Protein AF-A0A965NAN8-F1 (afdb_monomer)

Radius of gyration: 12.09 Å; Cα contacts (8 Å, |Δi|>4): 53; chains: 1; bounding box: 37×19×24 Å

Foldseek 3Di:
DDDDPVVVLVVLVPDAFLAEDEDECPVPPDDDPVRVVSVVVSVVVNVVRNYHYHYHPDDPPPDD

Mean predicted aligned error: 6.72 Å

Sequence (64 aa):
IFFNKANISATLVSIPNNSDIHIDYSKSKFIAHDVAELIKEYEIKAKEKNINVQKINFINTKHK

Solvent-accessible surface area (backbone atoms only — not comparable to full-atom values): 4096 Å² total; per-residue (Å²): 136,83,90,52,71,72,67,52,51,55,54,63,69,67,56,62,68,67,35,82,45,76,52,73,31,78,86,52,93,72,78,57,70,69,59,53,50,52,52,56,55,44,57,60,57,25,54,82,39,53,30,47,81,42,75,39,68,67,79,78,78,72,79,127

Nearest PDB structures (foldseek):
  3lkl-assembly2_A  TM=6.213E-01  e=1.987E-01  Cereibacter sphaeroides 2.4.1
  3if5-assembly1_A-2  TM=7.801E-01  e=1.264E+00  Micrococcus luteus
  3agd-assembly1_B  TM=7.905E-01  e=2.878E+00  Micrococcus luteus
  3age-assembly1_B  TM=7.896E-01  e=2.688E+00  Micrococcus luteus
  7qv3-assembly1_w  TM=5.960E-01  e=1.450E+00  Bacillus subtilis subsp. subtilis str. 168

pLDDT: mean 78.4, std 15.13, range [32.28, 93.5]

Secondary structure (DSSP, 8-state):
----HHHHHHHHHHPPTT-EEEEE-TT-S---HHHHHHHHHHHHHHHHTT-EEEEES-------

Structure (mmCIF, N/CA/C/O backbone):
data_AF-A0A965NAN8-F1
#
_entry.id   AF-A0A965NAN8-F1
#
loop_
_atom_site.group_PDB
_atom_site.id
_atom_site.type_symbol
_atom_site.label_atom_id
_atom_site.label_alt_id
_atom_site.label_comp_id
_atom_site.label_asym_id
_atom_site.label_entity_id
_atom_site.label_seq_id
_atom_site.pdbx_PDB_ins_code
_atom_site.Cartn_x
_atom_site.Cartn_y
_atom_site.Cartn_z
_atom_site.occupancy
_atom_site.B_iso_or_equiv
_atom_site.auth_seq_id
_atom_site.auth_comp_id
_atom_site.auth_asym_id
_atom_site.auth_atom_id
_atom_site.pdbx_PDB_model_num
ATOM 1 N N . ILE A 1 1 ? 9.546 -1.184 -15.570 1.00 42.53 1 ILE A N 1
ATOM 2 C CA . ILE A 1 1 ? 8.165 -0.666 -15.425 1.00 42.53 1 ILE A CA 1
ATOM 3 C C . ILE A 1 1 ? 8.254 0.521 -14.481 1.00 42.53 1 ILE A C 1
ATOM 5 O O . ILE A 1 1 ? 8.814 0.365 -13.405 1.00 42.53 1 ILE A O 1
ATOM 9 N N . PHE A 1 2 ? 7.856 1.706 -14.940 1.00 42.31 2 PHE A N 1
ATOM 10 C CA . PHE A 1 2 ? 7.973 2.949 -14.178 1.00 42.31 2 PHE A CA 1
ATOM 11 C C . PHE A 1 2 ? 6.730 3.118 -13.298 1.00 42.31 2 PHE A C 1
ATOM 13 O O . PHE A 1 2 ? 5.606 2.964 -13.775 1.00 42.31 2 PHE A O 1
ATOM 20 N N . PHE A 1 3 ? 6.931 3.398 -12.015 1.00 54.66 3 PHE A N 1
ATOM 21 C CA . PHE A 1 3 ? 5.859 3.608 -11.048 1.00 54.66 3 PHE A CA 1
ATOM 22 C C . PHE A 1 3 ? 5.366 5.060 -11.161 1.00 54.66 3 PHE A C 1
ATOM 24 O O . PHE A 1 3 ? 5.963 5.962 -10.590 1.00 54.66 3 PHE A O 1
ATOM 31 N N . ASN A 1 4 ? 4.309 5.310 -11.943 1.00 58.16 4 ASN A N 1
ATOM 32 C CA . ASN A 1 4 ? 3.654 6.624 -12.003 1.00 58.16 4 ASN A CA 1
ATOM 33 C C . ASN A 1 4 ? 2.621 6.749 -10.865 1.00 58.1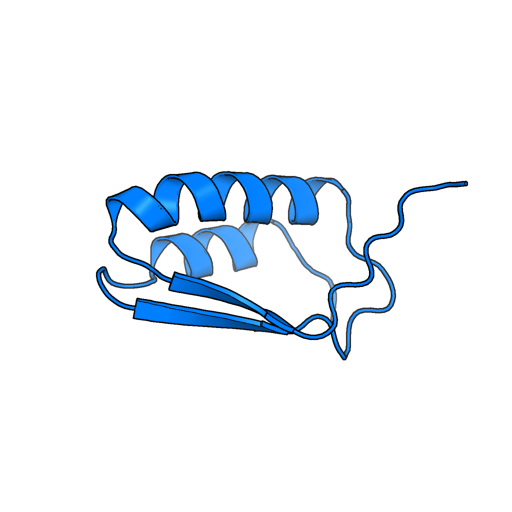6 4 ASN A C 1
ATOM 35 O O . ASN A 1 4 ? 1.749 5.887 -10.722 1.00 58.16 4 ASN A O 1
ATOM 39 N N . LYS A 1 5 ? 2.692 7.846 -10.099 1.00 62.16 5 LYS A N 1
ATOM 40 C CA . LYS A 1 5 ? 1.786 8.218 -8.998 1.00 62.16 5 LYS A CA 1
ATOM 41 C C . LYS A 1 5 ? 0.299 8.070 -9.348 1.00 62.16 5 LYS A C 1
ATOM 43 O O . LYS A 1 5 ? -0.471 7.573 -8.527 1.00 62.16 5 LYS A O 1
ATOM 48 N N . ALA A 1 6 ? -0.101 8.443 -10.568 1.00 65.25 6 ALA A N 1
ATOM 49 C CA . ALA A 1 6 ? -1.500 8.374 -10.999 1.00 65.25 6 ALA A CA 1
ATOM 50 C C . ALA A 1 6 ? -2.039 6.930 -11.056 1.00 65.25 6 ALA A C 1
ATOM 52 O O . ALA A 1 6 ? -3.145 6.660 -10.590 1.00 65.25 6 ALA A O 1
ATOM 53 N N . ASN A 1 7 ? -1.237 5.984 -11.553 1.00 66.88 7 ASN A N 1
ATOM 54 C CA . ASN A 1 7 ? -1.678 4.597 -11.743 1.00 66.88 7 ASN A CA 1
ATOM 55 C C . ASN A 1 7 ? -1.814 3.844 -10.410 1.00 66.88 7 ASN A C 1
ATOM 57 O O . ASN A 1 7 ? -2.711 3.017 -10.242 1.00 66.88 7 ASN A O 1
ATOM 61 N N . ILE A 1 8 ? -0.943 4.140 -9.442 1.00 75.75 8 ILE A N 1
ATOM 62 C CA . ILE A 1 8 ? -0.953 3.472 -8.134 1.00 75.75 8 ILE A CA 1
ATOM 63 C C . ILE A 1 8 ? -2.087 4.014 -7.269 1.00 75.75 8 ILE A C 1
ATOM 65 O O . ILE A 1 8 ? -2.788 3.238 -6.630 1.00 75.75 8 ILE A O 1
ATOM 69 N N . SER A 1 9 ? -2.309 5.331 -7.278 1.00 75.12 9 SER A N 1
ATOM 70 C CA . SER A 1 9 ? -3.334 5.952 -6.438 1.00 75.12 9 SER A CA 1
ATOM 71 C C . SER A 1 9 ? -4.741 5.436 -6.763 1.00 75.12 9 SER A C 1
ATOM 73 O O . SER A 1 9 ? -5.462 5.037 -5.851 1.00 75.12 9 SER A O 1
ATOM 75 N N . ALA A 1 10 ? -5.100 5.343 -8.049 1.00 78.56 10 ALA A N 1
ATOM 76 C CA . ALA A 1 10 ? -6.394 4.795 -8.464 1.00 78.56 10 ALA A CA 1
ATOM 77 C C . ALA A 1 10 ? -6.556 3.323 -8.049 1.00 78.56 10 ALA A C 1
ATOM 79 O O . ALA A 1 10 ? -7.593 2.943 -7.506 1.00 78.56 10 ALA A O 1
ATOM 80 N N . THR A 1 11 ? -5.501 2.522 -8.231 1.00 83.56 11 THR A N 1
ATOM 81 C CA . THR A 1 11 ? -5.486 1.110 -7.822 1.00 83.56 11 THR A CA 1
ATOM 82 C C . THR A 1 11 ? -5.726 0.984 -6.321 1.00 83.56 11 THR A C 1
ATOM 84 O O . THR A 1 11 ? -6.629 0.264 -5.910 1.00 83.56 11 THR A O 1
ATOM 87 N N . LEU A 1 12 ? -4.987 1.742 -5.505 1.00 82.88 12 LEU A N 1
ATOM 88 C CA . LEU A 1 12 ? -5.107 1.719 -4.049 1.00 82.88 12 LEU A CA 1
ATOM 89 C C . LEU A 1 12 ? -6.506 2.134 -3.567 1.00 82.88 12 LEU A C 1
ATOM 91 O O . LEU A 1 12 ? -7.071 1.506 -2.678 1.00 82.88 12 LEU A O 1
ATOM 95 N N . VAL A 1 13 ? -7.103 3.165 -4.171 1.00 82.00 13 VAL A N 1
ATOM 96 C CA . VAL A 1 13 ? -8.454 3.630 -3.806 1.00 82.00 13 VAL A CA 1
ATOM 97 C C . VAL A 1 13 ? -9.538 2.621 -4.194 1.00 82.00 13 VAL A C 1
ATOM 99 O O . VAL A 1 13 ? -10.534 2.515 -3.480 1.00 82.00 13 VAL A O 1
ATOM 102 N N . SER A 1 14 ? -9.340 1.881 -5.288 1.00 86.62 14 SER A N 1
ATOM 103 C CA . SER A 1 14 ? -10.302 0.890 -5.788 1.00 86.62 14 SER A CA 1
ATOM 104 C C . SER A 1 14 ? -10.373 -0.399 -4.961 1.00 86.62 14 SER A C 1
ATOM 106 O O . SER A 1 14 ? -11.285 -1.198 -5.169 1.00 86.62 14 SER A O 1
ATOM 108 N N . ILE A 1 15 ? -9.439 -0.610 -4.025 1.00 88.75 15 ILE A N 1
ATOM 109 C CA . ILE A 1 15 ? -9.403 -1.818 -3.194 1.00 88.75 15 ILE A CA 1
ATOM 110 C C . ILE A 1 15 ? -10.619 -1.826 -2.252 1.00 88.75 15 ILE A C 1
ATOM 112 O O . ILE A 1 15 ? -10.831 -0.853 -1.515 1.00 88.75 15 ILE A O 1
ATOM 116 N N . PRO A 1 16 ? -11.418 -2.909 -2.252 1.00 89.38 16 PRO A N 1
ATOM 117 C CA . PRO A 1 16 ? -12.585 -3.007 -1.393 1.00 89.38 16 PRO A CA 1
ATOM 118 C C . PRO A 1 16 ? -12.190 -3.171 0.079 1.00 89.38 16 PRO A C 1
ATOM 120 O O . PRO A 1 16 ? -11.104 -3.647 0.417 1.00 89.38 16 PRO A O 1
ATOM 123 N N . ASN A 1 17 ? -13.097 -2.793 0.974 1.00 91.69 17 ASN A N 1
ATOM 124 C CA . ASN A 1 17 ? -12.916 -2.979 2.414 1.00 91.69 17 ASN A CA 1
ATOM 125 C C . ASN A 1 17 ? -12.785 -4.475 2.764 1.00 91.69 17 ASN A C 1
ATOM 127 O O . ASN A 1 17 ? -13.344 -5.318 2.062 1.00 91.69 17 ASN A O 1
ATOM 131 N N . ASN A 1 18 ? -12.110 -4.793 3.874 1.00 93.50 18 ASN A N 1
ATOM 132 C CA . ASN A 1 18 ? -11.823 -6.170 4.319 1.00 93.50 18 ASN A CA 1
ATOM 133 C C . ASN A 1 18 ? -10.959 -6.990 3.341 1.00 93.50 18 ASN A C 1
ATOM 135 O O . ASN A 1 18 ? -11.108 -8.206 3.251 1.00 93.50 18 ASN A O 1
ATOM 139 N N . SER A 1 19 ? -10.087 -6.328 2.579 1.00 93.25 19 SER A N 1
ATOM 140 C CA . SER A 1 19 ? -9.164 -7.005 1.661 1.00 93.25 19 SER A CA 1
ATOM 141 C C . SER A 1 19 ? -7.817 -7.298 2.312 1.00 93.25 19 SER A C 1
ATOM 143 O O . SER A 1 19 ? -7.276 -6.464 3.037 1.00 93.25 19 SER A O 1
ATOM 145 N N . ASP A 1 20 ? -7.212 -8.420 1.942 1.00 92.31 20 ASP A N 1
ATOM 146 C CA . ASP A 1 20 ? -5.799 -8.704 2.183 1.00 92.31 20 ASP A CA 1
ATOM 147 C C . ASP A 1 20 ? -4.995 -8.389 0.922 1.00 92.31 20 ASP A C 1
ATOM 149 O O . ASP A 1 20 ? -5.239 -8.958 -0.145 1.00 92.31 20 ASP A O 1
ATOM 153 N N . ILE A 1 21 ? -4.032 -7.473 1.028 1.00 89.88 21 ILE A N 1
ATOM 154 C CA . ILE A 1 21 ? -3.205 -7.059 -0.106 1.00 89.88 21 ILE A CA 1
ATOM 155 C C . ILE A 1 21 ? -1.721 -7.279 0.161 1.00 89.88 21 ILE A C 1
ATOM 157 O O . ILE A 1 21 ? -1.214 -7.045 1.258 1.00 89.88 21 ILE A O 1
ATOM 161 N N . HIS A 1 22 ? -1.010 -7.654 -0.900 1.00 88.75 22 HIS A N 1
ATOM 162 C CA . HIS A 1 22 ? 0.433 -7.841 -0.887 1.00 88.75 22 HIS A CA 1
ATOM 163 C C . HIS A 1 22 ? 1.094 -6.844 -1.837 1.00 88.75 22 HIS A C 1
ATOM 165 O O . HIS A 1 22 ? 0.859 -6.866 -3.045 1.00 88.75 22 HIS A O 1
ATOM 171 N N . ILE A 1 23 ? 1.942 -5.976 -1.291 1.00 85.94 23 I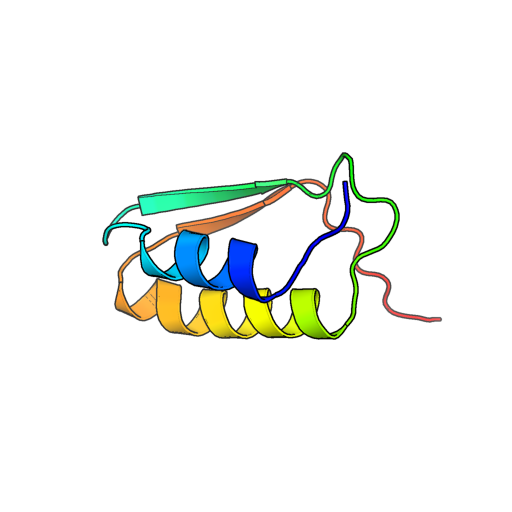LE A N 1
ATOM 172 C CA . ILE A 1 23 ? 2.802 -5.083 -2.062 1.00 85.9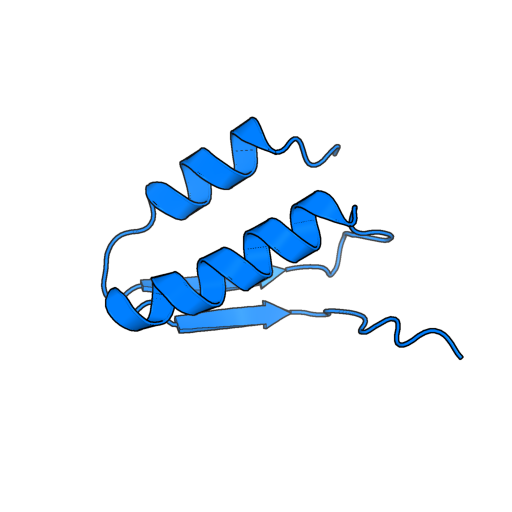4 23 ILE A CA 1
ATOM 173 C C . ILE A 1 23 ? 4.151 -5.780 -2.222 1.00 85.94 23 ILE A C 1
ATOM 175 O O . ILE A 1 23 ? 4.944 -5.849 -1.280 1.00 85.94 23 ILE A O 1
ATOM 179 N N . ASP A 1 24 ? 4.389 -6.329 -3.412 1.00 83.81 24 ASP A N 1
ATOM 180 C CA . ASP A 1 24 ? 5.608 -7.071 -3.725 1.00 83.81 24 ASP A CA 1
ATOM 181 C C . ASP A 1 24 ? 6.692 -6.172 -4.334 1.00 83.81 24 ASP A C 1
ATOM 183 O O . ASP A 1 24 ? 6.565 -5.657 -5.448 1.00 83.81 24 ASP A O 1
ATOM 187 N N . TYR A 1 25 ? 7.787 -6.013 -3.592 1.00 82.06 25 TYR A N 1
ATOM 188 C CA . TYR A 1 25 ? 8.967 -5.256 -3.996 1.00 82.06 25 TYR A CA 1
ATOM 189 C C . TYR A 1 25 ? 10.054 -6.136 -4.627 1.00 82.06 25 TYR A C 1
ATOM 191 O O . TYR A 1 25 ? 11.103 -5.620 -5.005 1.00 82.06 25 TYR A O 1
ATOM 199 N N . SER A 1 26 ? 9.826 -7.444 -4.801 1.00 80.81 26 SER A N 1
ATOM 200 C CA . SER A 1 26 ? 10.826 -8.405 -5.294 1.00 80.81 26 SER A CA 1
ATOM 201 C C . SER A 1 26 ? 11.442 -8.046 -6.645 1.00 80.81 26 SER A C 1
ATOM 203 O O . SER A 1 26 ? 12.601 -8.367 -6.907 1.00 80.81 26 SER A O 1
ATOM 205 N N . LYS A 1 27 ? 10.691 -7.339 -7.493 1.00 78.94 27 LYS A N 1
ATOM 206 C CA . LYS A 1 27 ? 11.131 -6.885 -8.822 1.00 78.94 27 LYS A CA 1
ATOM 207 C C . LYS A 1 27 ? 11.570 -5.418 -8.852 1.00 78.94 27 LYS A C 1
ATOM 209 O O . LYS A 1 27 ? 11.965 -4.920 -9.908 1.00 78.94 27 LYS A O 1
ATOM 214 N N . SER A 1 28 ? 11.521 -4.727 -7.716 1.00 70.50 28 SER A N 1
ATOM 215 C CA . SER A 1 28 ? 11.812 -3.300 -7.597 1.00 70.50 28 SER A CA 1
ATOM 216 C C . SER A 1 28 ? 13.202 -3.093 -7.004 1.00 70.50 28 SER A C 1
ATOM 218 O O . SER A 1 28 ? 13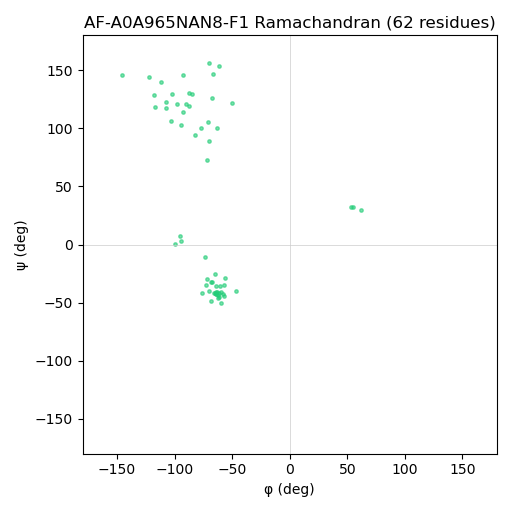.413 -3.271 -5.811 1.00 70.50 28 SER A O 1
ATOM 220 N N . LYS A 1 29 ? 14.166 -2.685 -7.841 1.00 69.00 29 LYS A N 1
ATOM 221 C CA . LYS A 1 29 ? 15.528 -2.341 -7.384 1.00 69.00 29 LYS A CA 1
ATOM 222 C C . LYS A 1 29 ? 15.582 -1.028 -6.597 1.00 69.00 29 LYS A C 1
ATOM 224 O O . LYS A 1 29 ? 16.439 -0.872 -5.738 1.00 69.00 29 LYS A O 1
ATOM 229 N N . PHE A 1 30 ? 14.682 -0.096 -6.909 1.00 70.88 30 PHE A N 1
ATOM 230 C CA . PHE A 1 30 ? 14.564 1.211 -6.270 1.00 70.88 30 PHE A CA 1
ATOM 231 C C . PHE A 1 30 ? 13.090 1.604 -6.210 1.00 70.88 30 PHE A C 1
ATOM 233 O O . PHE A 1 30 ? 12.324 1.287 -7.124 1.00 70.88 30 PHE A O 1
ATOM 240 N N . ILE A 1 31 ? 12.703 2.300 -5.147 1.00 73.88 31 ILE A N 1
ATOM 241 C CA . ILE A 1 31 ? 11.364 2.862 -4.971 1.00 73.88 31 ILE A CA 1
ATOM 242 C C . ILE A 1 31 ? 11.544 4.373 -4.894 1.00 73.88 31 ILE A C 1
ATOM 244 O O . ILE A 1 31 ? 12.386 4.855 -4.137 1.00 73.88 31 ILE A O 1
ATOM 248 N N . ALA A 1 32 ? 10.786 5.115 -5.696 1.00 79.69 32 ALA A N 1
ATOM 249 C CA . ALA A 1 32 ? 10.805 6.568 -5.630 1.00 79.69 32 ALA A CA 1
ATOM 250 C C . ALA A 1 32 ? 10.213 7.050 -4.294 1.00 79.69 32 ALA A C 1
ATOM 252 O O . ALA A 1 32 ? 9.317 6.415 -3.732 1.00 79.69 32 ALA A O 1
ATOM 253 N N . HIS A 1 33 ? 10.731 8.163 -3.774 1.00 81.00 33 HIS A N 1
ATOM 254 C CA . HIS A 1 33 ? 10.344 8.681 -2.460 1.00 81.00 33 HIS A CA 1
ATOM 255 C C . HIS A 1 33 ? 8.837 8.968 -2.363 1.00 81.00 33 HIS A C 1
ATOM 257 O O . HIS A 1 33 ? 8.190 8.583 -1.395 1.00 81.00 33 HIS A O 1
ATOM 263 N N . ASP A 1 34 ? 8.264 9.561 -3.409 1.00 79.94 34 ASP A N 1
ATOM 264 C CA . ASP A 1 34 ? 6.838 9.879 -3.515 1.00 79.94 34 ASP A CA 1
ATOM 265 C C . ASP A 1 34 ? 5.943 8.627 -3.517 1.00 79.94 34 ASP A C 1
ATOM 267 O O . ASP A 1 34 ? 4.861 8.622 -2.930 1.00 79.94 34 ASP A O 1
ATOM 271 N N . VAL A 1 35 ? 6.402 7.535 -4.133 1.00 80.12 35 VAL A N 1
ATOM 272 C CA . VAL A 1 35 ? 5.708 6.239 -4.119 1.00 80.12 35 VAL A CA 1
ATOM 273 C C . VAL A 1 35 ? 5.764 5.606 -2.728 1.00 80.12 35 VAL A C 1
ATOM 275 O O . VAL A 1 35 ? 4.770 5.042 -2.270 1.00 80.12 35 VAL A O 1
ATOM 278 N N . ALA A 1 36 ? 6.901 5.705 -2.036 1.00 82.56 36 ALA A N 1
ATOM 279 C CA . ALA A 1 36 ? 7.036 5.201 -0.672 1.00 82.56 36 ALA A CA 1
ATOM 280 C C . ALA A 1 36 ? 6.122 5.959 0.308 1.00 82.56 36 ALA A C 1
ATOM 282 O O . ALA A 1 36 ? 5.456 5.331 1.134 1.00 82.56 36 ALA A O 1
ATOM 283 N N . GLU A 1 37 ? 6.043 7.287 0.183 1.00 86.81 37 GLU A N 1
ATOM 284 C CA . GLU A 1 37 ? 5.117 8.118 0.960 1.00 86.81 37 GLU A CA 1
ATOM 285 C C . GLU A 1 37 ? 3.657 7.766 0.674 1.00 86.81 37 GLU A C 1
ATOM 287 O O . GLU A 1 37 ? 2.896 7.535 1.612 1.00 86.81 37 GLU A O 1
ATOM 292 N N . LEU A 1 38 ? 3.281 7.618 -0.601 1.00 86.88 38 LEU A N 1
ATOM 293 C CA . LEU A 1 38 ? 1.926 7.227 -0.995 1.00 86.88 38 LEU A CA 1
ATOM 294 C C . LEU A 1 38 ? 1.502 5.895 -0.359 1.00 86.88 38 LEU A C 1
ATOM 296 O O . LEU A 1 38 ? 0.386 5.770 0.146 1.00 86.88 38 LEU A O 1
ATOM 300 N N . ILE A 1 39 ? 2.388 4.895 -0.372 1.00 86.31 39 ILE A N 1
ATOM 301 C CA . ILE A 1 39 ? 2.113 3.585 0.231 1.00 86.31 39 ILE A CA 1
ATOM 302 C C . ILE A 1 39 ? 1.964 3.717 1.749 1.00 86.31 39 ILE A C 1
ATOM 304 O O . ILE A 1 39 ? 1.049 3.132 2.322 1.00 86.31 39 ILE A O 1
ATOM 308 N N . LYS A 1 40 ? 2.813 4.517 2.399 1.00 87.69 40 LYS A N 1
ATOM 309 C CA . LYS A 1 40 ? 2.748 4.756 3.845 1.00 87.6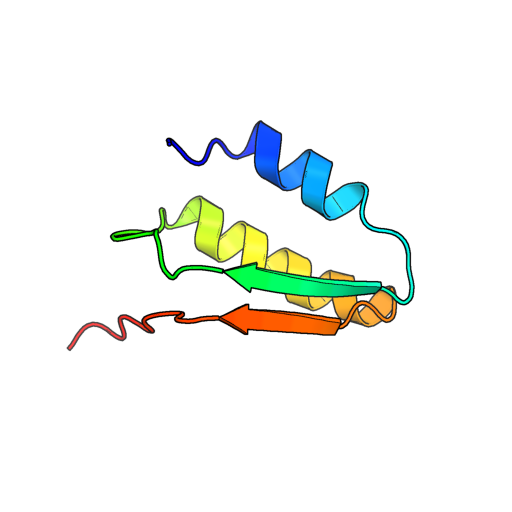9 40 LYS A CA 1
ATOM 310 C C . LYS A 1 40 ? 1.451 5.457 4.258 1.00 87.69 40 LYS A C 1
ATOM 312 O O . LYS A 1 40 ? 0.839 5.074 5.252 1.00 87.69 40 LYS A O 1
ATOM 317 N N . GLU A 1 41 ? 1.004 6.455 3.500 1.00 89.69 41 GLU A N 1
ATOM 318 C CA . GLU A 1 41 ? -0.298 7.095 3.721 1.00 89.69 41 GLU A CA 1
ATOM 319 C C . GLU A 1 41 ? -1.453 6.113 3.519 1.00 89.69 41 GLU A C 1
ATOM 321 O O . GLU A 1 41 ? -2.419 6.107 4.287 1.00 89.69 41 GLU A O 1
ATOM 326 N N . TYR A 1 42 ? -1.353 5.263 2.495 1.00 89.00 42 TYR A N 1
ATOM 327 C CA . TYR A 1 42 ? -2.358 4.247 2.236 1.00 89.00 42 TYR A CA 1
ATOM 328 C C . TYR A 1 42 ? -2.449 3.223 3.368 1.00 89.00 42 TYR A C 1
ATOM 330 O O . TYR A 1 42 ? -3.556 2.890 3.764 1.00 89.00 42 TYR A O 1
ATOM 338 N N . GLU A 1 43 ? -1.333 2.775 3.949 1.00 89.94 43 GLU A N 1
ATOM 339 C CA . GLU A 1 43 ? -1.341 1.861 5.103 1.00 89.94 43 GLU A CA 1
ATOM 340 C C . GLU A 1 43 ? -2.111 2.420 6.302 1.00 89.94 43 GLU A C 1
ATOM 342 O O . GLU A 1 43 ? -2.759 1.668 7.028 1.00 89.94 43 GLU A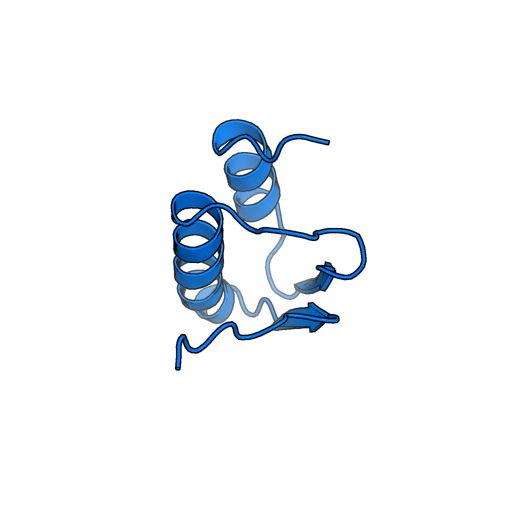 O 1
ATOM 347 N N . ILE A 1 44 ? -2.057 3.736 6.517 1.00 91.00 44 ILE A N 1
ATOM 348 C CA . ILE A 1 44 ? -2.810 4.391 7.591 1.00 91.00 44 ILE A CA 1
ATOM 349 C C . ILE A 1 44 ? -4.311 4.323 7.281 1.00 91.00 44 ILE A C 1
ATOM 351 O O . ILE A 1 44 ? -5.084 3.866 8.120 1.00 91.00 44 ILE A O 1
ATOM 355 N N . LYS A 1 45 ? -4.713 4.692 6.058 1.00 89.12 45 LYS A N 1
ATOM 356 C CA . LYS A 1 45 ? -6.118 4.663 5.603 1.00 89.12 45 LYS A CA 1
ATOM 357 C C . LYS A 1 45 ? -6.683 3.243 5.479 1.00 89.12 45 LYS A C 1
ATOM 359 O O . LYS A 1 45 ? -7.870 3.021 5.690 1.00 89.12 45 LYS A O 1
ATOM 364 N N . ALA A 1 46 ? -5.842 2.273 5.137 1.00 90.56 46 ALA A N 1
ATOM 365 C CA . ALA A 1 46 ? -6.209 0.872 4.973 1.00 90.56 46 ALA A CA 1
ATOM 366 C C . ALA A 1 46 ? -6.761 0.278 6.276 1.00 90.56 46 ALA A C 1
ATOM 368 O O . ALA A 1 46 ? -7.733 -0.474 6.235 1.00 90.56 46 ALA A O 1
ATOM 369 N N . LYS A 1 47 ? -6.224 0.690 7.433 1.00 89.94 47 LYS A N 1
ATOM 370 C CA . LYS A 1 47 ? -6.707 0.251 8.753 1.00 89.94 47 LYS A CA 1
ATOM 371 C C . LYS A 1 47 ? -8.171 0.611 8.990 1.00 89.94 47 LYS A C 1
ATOM 373 O O . LYS A 1 47 ? -8.922 -0.221 9.483 1.00 89.94 47 LYS A O 1
ATOM 378 N N . GLU A 1 48 ? -8.593 1.808 8.585 1.00 92.00 48 GLU A N 1
ATOM 379 C CA . GLU A 1 48 ? -9.991 2.254 8.709 1.00 92.00 48 GLU A CA 1
ATOM 380 C C . GLU A 1 48 ? -10.946 1.417 7.846 1.00 92.00 48 GLU A C 1
ATOM 382 O O . GLU A 1 48 ? -12.125 1.275 8.158 1.00 92.00 48 GLU A O 1
ATOM 387 N N . LYS A 1 49 ? -10.425 0.823 6.768 1.00 89.88 49 LYS A N 1
ATOM 388 C CA . LYS A 1 49 ? -11.166 -0.029 5.833 1.00 89.88 49 LYS A CA 1
ATOM 389 C C . LYS A 1 49 ? -11.046 -1.526 6.137 1.00 89.88 49 LYS A C 1
ATOM 391 O O . LYS A 1 49 ? -11.504 -2.333 5.327 1.00 89.88 49 LYS A O 1
ATOM 396 N N . ASN A 1 50 ? -10.430 -1.911 7.260 1.00 92.38 50 ASN A N 1
ATOM 397 C CA . ASN A 1 50 ? -10.058 -3.300 7.568 1.00 92.38 50 ASN A CA 1
ATOM 398 C C . ASN A 1 50 ? -9.230 -3.966 6.452 1.00 92.38 50 ASN A C 1
ATOM 400 O O . ASN A 1 50 ? -9.345 -5.160 6.205 1.00 92.38 50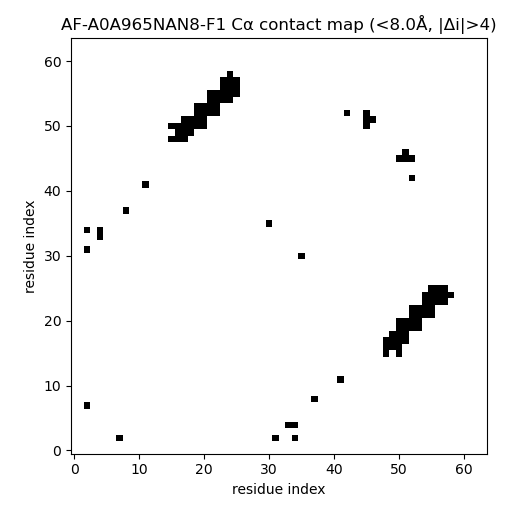 ASN A O 1
ATOM 404 N N . ILE A 1 51 ? -8.415 -3.190 5.739 1.00 93.50 51 ILE A N 1
ATOM 405 C CA . ILE A 1 51 ? -7.528 -3.715 4.706 1.00 93.50 51 ILE A CA 1
ATOM 406 C C . ILE A 1 51 ? -6.191 -4.060 5.357 1.00 93.50 51 ILE A C 1
ATOM 408 O O . ILE A 1 51 ? -5.516 -3.194 5.920 1.00 93.50 51 ILE A O 1
ATOM 412 N N . ASN A 1 52 ? -5.797 -5.323 5.256 1.00 91.31 52 ASN A N 1
ATOM 413 C CA . ASN A 1 52 ? -4.512 -5.808 5.730 1.00 91.31 52 ASN A CA 1
ATOM 414 C C . ASN A 1 52 ? -3.468 -5.632 4.623 1.00 91.31 52 ASN A C 1
ATOM 416 O O . ASN A 1 52 ? -3.603 -6.181 3.530 1.00 91.31 52 ASN A O 1
ATOM 420 N N . VAL A 1 53 ? -2.433 -4.839 4.895 1.00 90.81 53 VAL A N 1
ATOM 421 C CA . VAL A 1 53 ? -1.373 -4.534 3.928 1.00 90.81 53 VAL A CA 1
ATOM 422 C C . VAL A 1 53 ? -0.102 -5.259 4.340 1.00 90.81 53 VAL A C 1
ATOM 424 O O . VAL A 1 53 ? 0.472 -4.975 5.390 1.00 90.81 53 VAL A O 1
ATOM 427 N N . GLN A 1 54 ? 0.367 -6.165 3.490 1.00 89.81 54 GLN A N 1
ATOM 428 C CA . GLN A 1 54 ? 1.624 -6.877 3.680 1.00 89.81 54 GLN A CA 1
ATOM 429 C C . GLN A 1 54 ? 2.656 -6.450 2.642 1.00 89.81 54 GLN A C 1
ATOM 431 O O . GLN A 1 54 ? 2.350 -6.275 1.464 1.00 89.81 54 GLN A O 1
ATOM 436 N N . LYS A 1 55 ? 3.907 -6.297 3.077 1.00 87.62 55 LYS A N 1
ATOM 437 C CA . LYS A 1 55 ? 5.028 -5.929 2.209 1.00 87.62 55 LYS A CA 1
ATOM 438 C C . LYS A 1 55 ? 5.926 -7.136 2.005 1.00 87.62 55 LYS A C 1
ATOM 440 O O . LYS A 1 55 ? 6.462 -7.671 2.971 1.00 87.62 55 LYS A O 1
ATOM 445 N N . ILE A 1 56 ? 6.127 -7.531 0.754 1.00 86.06 56 ILE A N 1
ATOM 446 C CA . ILE A 1 56 ? 7.003 -8.646 0.393 1.00 86.06 56 ILE A CA 1
ATOM 447 C C . ILE A 1 56 ? 8.321 -8.081 -0.131 1.00 86.06 56 ILE A C 1
ATOM 449 O O . ILE A 1 56 ? 8.333 -7.208 -0.995 1.00 86.06 56 ILE A O 1
ATOM 453 N N . ASN A 1 57 ? 9.435 -8.580 0.408 1.00 79.94 57 ASN A N 1
ATOM 454 C CA . ASN A 1 57 ? 10.796 -8.216 0.004 1.00 79.94 57 ASN A CA 1
ATOM 455 C C . ASN A 1 57 ? 11.098 -6.701 0.047 1.00 79.94 57 ASN A C 1
ATOM 457 O O . ASN A 1 57 ? 11.871 -6.183 -0.758 1.00 79.94 57 ASN A O 1
ATOM 461 N N . PHE A 1 58 ? 10.471 -5.975 0.980 1.00 74.25 58 PHE A N 1
ATOM 462 C CA . PHE A 1 58 ? 10.730 -4.552 1.181 1.00 74.25 58 PHE A CA 1
ATOM 463 C C . PHE A 1 58 ? 12.121 -4.355 1.792 1.00 74.25 58 PHE A C 1
ATOM 465 O O . PHE A 1 58 ? 12.340 -4.611 2.978 1.00 74.25 58 PHE A O 1
ATOM 472 N N . ILE A 1 59 ? 13.068 -3.890 0.978 1.00 66.50 59 ILE A N 1
ATOM 473 C CA . ILE A 1 59 ? 14.408 -3.536 1.443 1.00 66.50 59 ILE A CA 1
ATOM 474 C C . ILE A 1 59 ? 14.301 -2.186 2.146 1.00 66.50 59 ILE A C 1
ATOM 476 O O . ILE A 1 59 ? 14.236 -1.134 1.515 1.00 66.50 59 ILE A O 1
ATOM 480 N N . ASN A 1 60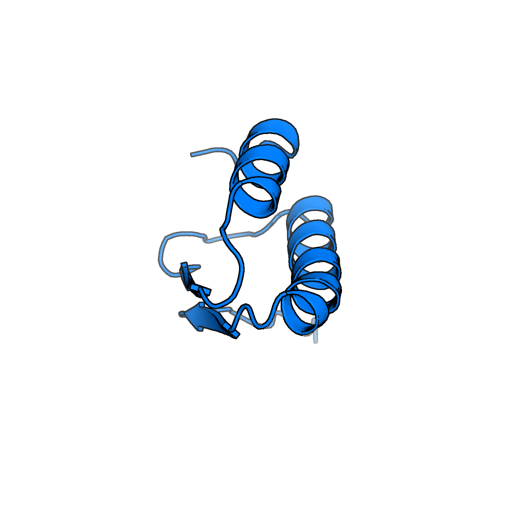 ? 14.2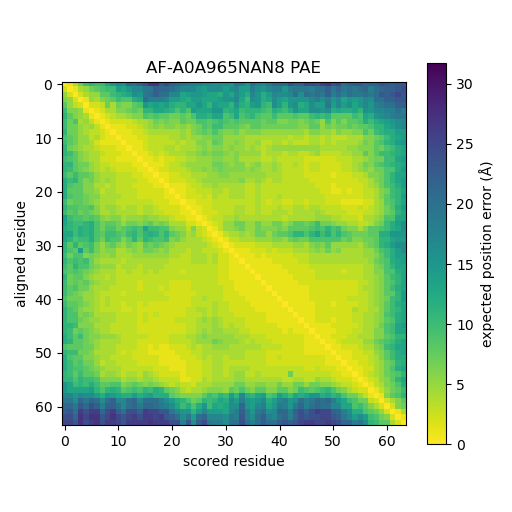67 -2.218 3.475 1.00 57.25 60 ASN A N 1
ATOM 481 C CA . ASN A 1 60 ? 14.318 -1.019 4.294 1.00 57.25 60 ASN A CA 1
ATOM 482 C C . ASN A 1 60 ? 15.728 -0.420 4.201 1.00 57.25 60 ASN A C 1
ATOM 484 O O . ASN A 1 60 ? 16.604 -0.753 5.000 1.00 57.25 60 ASN A O 1
ATOM 488 N N . THR A 1 61 ? 15.965 0.452 3.223 1.00 49.69 61 THR A N 1
ATOM 489 C CA . THR A 1 61 ? 17.186 1.256 3.154 1.00 49.69 61 THR A CA 1
ATOM 490 C C . THR A 1 61 ? 17.128 2.329 4.241 1.00 49.69 61 THR A C 1
ATOM 492 O O . THR A 1 61 ? 16.931 3.512 3.971 1.00 49.69 61 THR A O 1
ATOM 495 N N . LYS A 1 62 ? 17.298 1.923 5.505 1.00 43.47 62 LYS A N 1
ATOM 496 C CA . LYS A 1 62 ? 17.877 2.824 6.501 1.00 43.47 62 LYS A CA 1
ATOM 497 C C . LYS A 1 62 ? 19.287 3.107 6.003 1.00 43.47 62 LYS A C 1
ATOM 499 O O . LYS A 1 62 ? 20.157 2.245 6.097 1.00 43.47 62 LYS A O 1
ATOM 504 N N . HIS A 1 63 ? 19.459 4.268 5.381 1.00 41.06 63 HIS A N 1
ATOM 505 C CA . HIS A 1 63 ? 20.774 4.798 5.072 1.00 41.06 63 HIS A CA 1
ATOM 506 C C . HIS A 1 63 ? 21.624 4.739 6.348 1.00 41.06 63 HIS A C 1
ATOM 508 O O . HIS A 1 63 ? 21.216 5.231 7.402 1.00 41.06 63 HIS A O 1
ATOM 514 N N . LYS A 1 64 ? 22.744 4.028 6.232 1.00 32.28 64 LYS A N 1
ATOM 515 C CA . LYS A 1 64 ? 23.906 4.159 7.100 1.00 32.28 64 LYS A CA 1
ATOM 516 C C . LYS A 1 64 ? 24.621 5.459 6.749 1.00 32.28 64 LYS A C 1
ATOM 518 O O . LYS A 1 64 ? 24.565 5.826 5.551 1.00 32.28 64 LYS A O 1
#